Protein AF-A0A075HVD6-F1 (afdb_monomer_lite)

Foldseek 3Di:
DDLADDPQWHDPPPPSPDTDGPPPPPDPPPPPPPDPPPVPPPPPPWDKDFDADPVRDTDDIDTDDPDDPVVVVVVVVVVVD

Sequence (81 aa):
AHCMCDDGYQWDGDDHLTCISGDGQGTHDGHDNGGDAEEVYDVGHSTVTYIVDKNGQKRVAWVGSDWSPDDFLEDIRTLTG

Structure (mmCIF, N/CA/C/O backbone):
data_AF-A0A075HVD6-F1
#
_entry.id   AF-A0A075HVD6-F1
#
loop_
_atom_site.group_PDB
_atom_site.id
_atom_site.type_symbol
_atom_site.la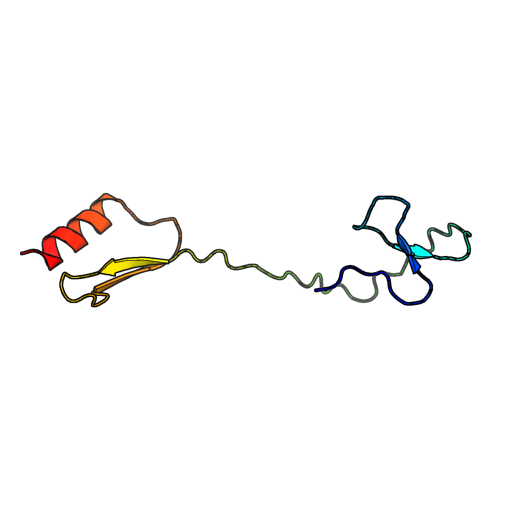bel_atom_id
_atom_site.label_alt_id
_atom_site.label_comp_id
_atom_site.label_asym_id
_atom_site.label_entity_id
_atom_site.label_seq_id
_atom_site.pdbx_PDB_ins_code
_atom_site.Cartn_x
_atom_site.Cartn_y
_atom_site.Cartn_z
_atom_site.occupancy
_atom_site.B_iso_or_equiv
_atom_site.auth_seq_id
_atom_site.auth_comp_id
_atom_site.auth_asym_id
_atom_site.auth_atom_id
_atom_site.pdbx_PDB_model_num
ATOM 1 N N . ALA A 1 1 ? 30.278 3.981 -5.881 1.00 42.34 1 ALA A N 1
ATOM 2 C CA . ALA A 1 1 ? 30.477 4.080 -7.334 1.00 42.34 1 ALA A CA 1
ATOM 3 C C . ALA A 1 1 ? 31.233 5.369 -7.594 1.00 42.34 1 ALA A C 1
ATOM 5 O O . ALA A 1 1 ? 30.758 6.419 -7.182 1.00 42.34 1 ALA A O 1
ATOM 6 N N . HIS A 1 2 ? 32.441 5.273 -8.140 1.00 46.88 2 HIS A N 1
ATOM 7 C CA . HIS A 1 2 ? 33.185 6.431 -8.617 1.00 46.88 2 HIS A CA 1
ATOM 8 C C . HIS A 1 2 ? 32.995 6.443 -10.129 1.00 46.88 2 HIS A C 1
ATOM 10 O O . HIS A 1 2 ? 33.499 5.545 -10.793 1.00 46.88 2 HIS A O 1
ATOM 16 N N . CYS A 1 3 ? 32.229 7.401 -10.655 1.00 64.38 3 CYS A N 1
ATOM 17 C CA . CYS A 1 3 ? 32.324 7.728 -12.072 1.00 64.38 3 CYS A CA 1
ATOM 18 C C . CYS A 1 3 ? 33.707 8.341 -12.246 1.00 64.38 3 CYS A C 1
ATOM 20 O O . CYS A 1 3 ? 33.929 9.458 -11.798 1.00 64.38 3 CYS A O 1
ATOM 22 N N . MET A 1 4 ? 34.649 7.571 -12.763 1.00 74.38 4 MET A N 1
ATOM 23 C CA . MET A 1 4 ? 35.931 8.044 -13.263 1.00 74.38 4 MET A CA 1
ATOM 24 C C . MET A 1 4 ? 36.178 7.261 -14.543 1.00 74.38 4 MET A C 1
ATOM 26 O O . MET A 1 4 ? 35.821 6.085 -14.611 1.00 74.38 4 MET A O 1
ATOM 30 N N . CYS A 1 5 ? 36.731 7.923 -15.550 1.00 79.38 5 CYS A N 1
ATOM 31 C CA . CYS A 1 5 ? 37.137 7.245 -16.770 1.00 79.38 5 CYS A CA 1
ATOM 32 C C . CYS A 1 5 ? 38.289 6.275 -16.485 1.00 79.38 5 CYS A C 1
ATOM 34 O O . CYS A 1 5 ? 39.093 6.512 -15.579 1.00 79.38 5 CYS A O 1
ATOM 36 N N . ASP A 1 6 ? 38.352 5.197 -17.264 1.00 79.62 6 ASP A N 1
ATOM 37 C CA . ASP A 1 6 ? 39.446 4.231 -17.198 1.00 79.62 6 ASP A CA 1
ATOM 38 C C . ASP A 1 6 ? 40.790 4.885 -17.556 1.00 79.62 6 ASP A C 1
ATOM 40 O O . ASP A 1 6 ? 40.847 5.916 -18.232 1.00 79.62 6 ASP A O 1
ATOM 44 N N . ASP A 1 7 ? 41.890 4.273 -17.114 1.00 74.19 7 ASP A N 1
ATOM 45 C CA . ASP A 1 7 ? 43.243 4.774 -17.364 1.00 74.19 7 ASP A CA 1
ATOM 46 C C . ASP A 1 7 ? 43.486 5.005 -18.867 1.00 74.19 7 ASP A C 1
ATOM 48 O O . ASP A 1 7 ? 43.420 4.085 -19.683 1.00 74.19 7 ASP A O 1
ATOM 52 N N . GLY A 1 8 ? 43.798 6.253 -19.228 1.00 72.94 8 GLY A N 1
ATOM 53 C CA . GLY A 1 8 ? 43.986 6.689 -20.618 1.00 72.94 8 GLY A CA 1
ATOM 54 C C . GLY A 1 8 ? 42.792 7.439 -21.214 1.00 72.94 8 GLY A C 1
ATOM 55 O O . GLY A 1 8 ? 42.926 8.020 -22.291 1.00 72.94 8 GLY A O 1
ATOM 56 N N . TYR A 1 9 ? 41.673 7.502 -20.494 1.00 77.75 9 TYR A N 1
ATOM 57 C CA . TYR A 1 9 ? 40.485 8.258 -20.866 1.00 77.75 9 TYR A CA 1
ATOM 58 C C . TYR A 1 9 ? 40.223 9.391 -19.866 1.00 77.75 9 TYR A C 1
ATOM 60 O O . TYR A 1 9 ? 40.491 9.276 -18.672 1.00 77.75 9 TYR A O 1
ATOM 68 N N . GLN A 1 10 ? 39.705 10.510 -20.361 1.00 79.88 10 GLN A N 1
ATOM 69 C CA . GLN A 1 10 ? 39.322 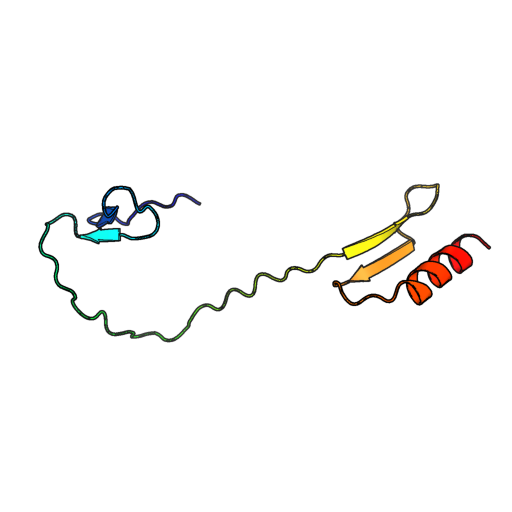11.683 -19.573 1.00 79.88 10 GLN A CA 1
ATOM 70 C C . GLN A 1 10 ? 37.885 12.091 -19.896 1.00 79.88 10 GLN A C 1
ATOM 72 O O . GLN A 1 10 ? 37.346 11.687 -20.923 1.00 79.88 10 GLN A O 1
ATOM 77 N N . TRP A 1 11 ? 37.262 12.893 -19.037 1.00 83.19 11 TRP A N 1
ATOM 78 C CA . TRP A 1 11 ? 35.940 13.445 -19.331 1.00 83.19 11 TRP A CA 1
ATOM 79 C C . TRP A 1 11 ? 35.976 14.425 -20.498 1.00 83.19 11 TRP A C 1
ATOM 81 O O . TRP A 1 11 ? 36.967 15.139 -20.692 1.00 83.19 11 TRP A O 1
ATOM 91 N N . ASP A 1 12 ? 34.871 14.482 -21.242 1.00 79.44 12 ASP A N 1
ATOM 92 C CA . ASP A 1 12 ? 34.680 15.496 -22.276 1.00 79.44 12 ASP A CA 1
ATOM 93 C C . ASP A 1 12 ? 34.268 16.829 -21.635 1.00 79.44 12 ASP A C 1
ATOM 95 O O . ASP A 1 12 ? 33.096 17.202 -21.537 1.00 79.44 12 ASP A O 1
ATOM 99 N N . GLY A 1 13 ? 35.269 17.532 -21.103 1.00 75.44 13 GLY A N 1
ATOM 100 C CA . GLY A 1 13 ? 35.070 18.782 -20.378 1.00 75.44 13 GLY A CA 1
ATOM 101 C C . GLY A 1 13 ? 34.269 18.576 -19.090 1.00 75.44 13 GLY A C 1
ATOM 102 O O . GLY A 1 13 ? 34.721 17.877 -18.185 1.00 75.44 13 GLY A O 1
ATOM 103 N N . ASP A 1 14 ? 33.104 19.221 -19.002 1.00 74.25 14 ASP A N 1
ATOM 104 C CA . ASP A 1 14 ? 32.205 19.154 -17.840 1.00 74.25 14 ASP A CA 1
ATOM 105 C C . ASP A 1 14 ? 31.180 18.001 -17.931 1.00 74.25 14 ASP A C 1
ATOM 107 O O . ASP A 1 14 ? 30.404 17.789 -16.994 1.00 74.25 14 ASP A O 1
ATOM 111 N N . ASP A 1 15 ? 31.137 17.254 -19.044 1.00 72.25 15 ASP A N 1
ATOM 112 C CA . ASP A 1 15 ? 30.255 16.093 -19.174 1.00 72.25 15 ASP A CA 1
ATOM 113 C C . ASP A 1 15 ? 30.864 14.858 -18.498 1.00 72.25 15 ASP A C 1
ATOM 115 O O . ASP A 1 15 ? 31.669 14.121 -19.064 1.00 72.25 15 ASP A O 1
ATOM 119 N N . HIS A 1 16 ? 30.445 14.606 -17.259 1.00 74.75 16 HIS A N 1
ATOM 120 C CA . HIS A 1 16 ? 30.900 13.454 -16.476 1.00 74.75 16 HIS A CA 1
ATOM 121 C C . HIS A 1 16 ? 30.200 12.135 -16.858 1.00 74.75 16 HIS A C 1
ATOM 123 O O . HIS A 1 16 ? 30.372 11.130 -16.159 1.00 74.75 16 HIS A O 1
ATOM 129 N N . LEU A 1 17 ? 29.374 12.130 -17.910 1.00 74.06 17 LEU A N 1
ATOM 130 C CA . LEU A 1 17 ? 28.706 10.933 -18.426 1.00 74.06 17 LEU A CA 1
ATOM 131 C C . LEU A 1 17 ? 29.443 10.304 -19.614 1.00 74.06 17 LEU A C 1
ATOM 133 O O . LEU A 1 17 ? 29.097 9.191 -20.008 1.00 74.06 17 LEU A O 1
ATOM 137 N N . THR A 1 18 ? 30.451 10.978 -20.173 1.00 69.12 18 THR A N 1
ATOM 138 C CA . THR A 1 18 ? 31.197 10.512 -21.347 1.00 69.12 18 THR A CA 1
ATOM 139 C C . THR A 1 18 ? 32.707 10.536 -21.103 1.00 69.12 18 THR A C 1
ATOM 141 O O . THR A 1 18 ? 33.232 11.360 -20.355 1.00 69.12 18 THR A O 1
ATOM 144 N N . CYS A 1 19 ? 33.418 9.584 -21.712 1.00 80.38 19 CYS A N 1
ATOM 145 C CA . CYS A 1 19 ? 34.870 9.444 -21.611 1.00 80.38 19 CYS A CA 1
ATOM 146 C C . CYS A 1 19 ? 35.490 9.476 -23.010 1.00 80.38 19 CYS A C 1
ATOM 148 O O . CYS A 1 19 ? 35.051 8.749 -23.900 1.00 80.38 19 CYS A O 1
ATOM 150 N N . ILE A 1 20 ? 36.521 10.298 -23.192 1.00 79.50 20 ILE A N 1
ATOM 151 C CA . ILE A 1 20 ? 37.272 10.479 -24.439 1.00 79.50 20 ILE A CA 1
ATOM 152 C C . ILE A 1 20 ? 38.740 10.103 -24.240 1.00 79.50 20 ILE A C 1
ATOM 154 O O . ILE A 1 20 ? 39.286 10.261 -23.147 1.00 79.50 20 ILE A O 1
ATOM 158 N N . SER A 1 21 ? 39.397 9.611 -25.288 1.00 78.94 21 SER A N 1
ATOM 159 C CA . SER A 1 21 ? 40.816 9.250 -25.222 1.00 78.94 21 SER A CA 1
ATOM 160 C C . SER A 1 21 ? 41.682 10.481 -24.921 1.00 78.94 21 SER A C 1
ATOM 162 O O . SER A 1 21 ? 41.503 11.559 -25.497 1.00 78.94 21 SER A O 1
ATOM 164 N N . GLY A 1 22 ? 42.626 10.334 -23.989 1.00 66.94 22 GLY A N 1
ATOM 165 C CA . GLY A 1 22 ? 43.472 11.421 -23.487 1.00 66.94 22 GLY A CA 1
ATOM 166 C C . GLY A 1 22 ? 44.425 12.040 -24.519 1.00 66.94 22 GLY A C 1
ATOM 167 O O . GLY A 1 22 ? 44.970 13.119 -24.290 1.00 66.94 22 GLY A O 1
ATOM 168 N N . ASP A 1 23 ? 44.628 11.377 -25.654 1.00 64.50 23 ASP A N 1
ATOM 169 C CA . ASP A 1 23 ? 45.579 11.711 -26.714 1.00 64.50 23 ASP A CA 1
ATOM 170 C C . ASP A 1 23 ? 44.985 12.536 -27.870 1.00 64.50 23 ASP A C 1
ATOM 172 O O . ASP A 1 23 ? 45.669 12.807 -28.856 1.00 64.50 23 ASP A O 1
ATOM 176 N N . GLY A 1 24 ? 43.750 13.034 -27.731 1.00 54.72 24 GLY A N 1
ATOM 177 C CA . GLY A 1 24 ? 43.202 14.095 -28.589 1.00 54.72 24 GLY A CA 1
ATOM 178 C C . GLY A 1 24 ? 43.022 13.713 -30.062 1.00 54.72 24 GLY A C 1
ATOM 179 O O . GLY A 1 24 ? 42.729 14.576 -30.893 1.00 54.72 24 GLY A O 1
ATOM 180 N N . GLN A 1 25 ? 43.166 12.434 -30.401 1.00 49.56 25 GLN A N 1
ATOM 181 C CA . GLN A 1 25 ? 42.844 11.913 -31.715 1.00 49.56 25 GLN A CA 1
ATOM 182 C C . GLN A 1 25 ? 41.434 11.336 -31.639 1.00 49.56 25 GLN A C 1
ATOM 184 O O . GLN A 1 25 ? 41.231 10.177 -31.304 1.00 49.56 25 GLN A O 1
ATOM 189 N N . GLY A 1 26 ? 40.446 12.193 -31.907 1.00 56.41 26 GLY A N 1
ATOM 190 C CA . GLY A 1 26 ? 39.061 11.779 -32.086 1.00 56.41 26 GLY A CA 1
ATOM 191 C C . GLY A 1 26 ? 38.955 10.842 -33.282 1.00 56.41 26 GLY A C 1
ATOM 192 O O . GLY A 1 26 ? 38.701 11.279 -34.404 1.00 56.41 26 GLY A O 1
ATOM 193 N N . THR A 1 27 ? 39.163 9.555 -33.049 1.00 45.22 27 THR A N 1
ATOM 194 C CA . THR A 1 27 ? 38.669 8.511 -33.921 1.00 45.22 27 THR A CA 1
ATOM 195 C C . THR A 1 27 ? 37.384 8.005 -33.285 1.00 45.22 27 THR A C 1
ATOM 197 O O . THR A 1 27 ? 37.365 7.379 -32.230 1.00 45.22 27 THR A O 1
ATOM 200 N N . HIS A 1 28 ? 36.262 8.312 -33.936 1.00 51.47 28 HIS A N 1
ATOM 201 C CA . HIS A 1 28 ? 35.098 7.435 -33.897 1.00 51.47 28 HIS A CA 1
ATOM 202 C C . HIS A 1 28 ? 35.526 6.100 -34.527 1.00 51.47 28 HIS A C 1
ATOM 204 O O . HIS A 1 28 ? 35.150 5.783 -35.653 1.00 51.47 28 HIS A O 1
ATOM 210 N N . ASP A 1 29 ? 36.383 5.350 -33.843 1.00 41.75 29 ASP A N 1
ATOM 211 C CA . ASP A 1 29 ? 36.630 3.967 -34.185 1.00 41.75 29 ASP A CA 1
ATOM 212 C C . ASP A 1 29 ? 35.445 3.214 -33.617 1.00 41.75 29 ASP A C 1
ATOM 214 O O . ASP A 1 29 ? 35.253 3.123 -32.404 1.00 41.75 29 ASP A O 1
ATOM 218 N N . GLY A 1 30 ? 34.585 2.777 -34.538 1.00 46.66 30 GLY A N 1
ATOM 219 C CA . GLY A 1 30 ? 33.485 1.884 -34.250 1.00 46.66 30 GLY A CA 1
ATOM 220 C C . GLY A 1 30 ? 34.024 0.710 -33.456 1.00 46.66 30 GLY A C 1
ATOM 221 O O . GLY A 1 30 ? 34.637 -0.198 -34.011 1.00 46.66 30 GLY A O 1
ATOM 222 N N . HIS A 1 31 ? 33.803 0.757 -32.147 1.00 43.84 31 HIS A N 1
ATOM 223 C CA . HIS A 1 31 ? 33.899 -0.415 -31.317 1.00 43.84 31 HIS A CA 1
ATOM 224 C C . HIS A 1 31 ? 32.806 -1.342 -31.838 1.00 43.84 31 HIS A C 1
ATOM 226 O O . HIS A 1 31 ? 31.610 -1.092 -31.649 1.00 43.84 31 HIS A O 1
ATOM 232 N N . ASP A 1 32 ? 33.234 -2.356 -32.591 1.00 43.41 32 ASP A N 1
ATOM 233 C CA . ASP A 1 32 ? 32.445 -3.545 -32.854 1.00 43.41 32 ASP A CA 1
ATOM 234 C C . ASP A 1 32 ? 31.734 -3.896 -31.545 1.00 43.41 32 ASP A C 1
ATOM 236 O O . ASP A 1 32 ? 32.373 -4.170 -30.523 1.00 43.41 32 ASP A O 1
ATOM 240 N N . ASN A 1 33 ? 30.402 -3.812 -31.579 1.00 46.34 33 ASN A N 1
ATOM 241 C CA . ASN A 1 33 ? 29.490 -4.268 -30.538 1.00 46.34 33 ASN A CA 1
ATOM 242 C C . ASN A 1 33 ? 29.574 -5.805 -30.494 1.00 46.34 33 ASN A C 1
ATOM 244 O O . ASN A 1 33 ? 28.661 -6.528 -30.868 1.00 46.34 33 ASN A O 1
ATOM 248 N N . GLY A 1 34 ? 30.747 -6.324 -30.140 1.00 44.75 34 GLY A N 1
ATOM 249 C CA . GLY A 1 34 ? 31.031 -7.737 -29.975 1.00 44.75 34 GLY A CA 1
ATOM 250 C C . GLY A 1 34 ? 30.639 -8.163 -28.573 1.00 44.75 34 GLY A C 1
ATOM 251 O O . GLY A 1 34 ? 31.508 -8.408 -27.742 1.00 44.75 34 GLY A O 1
ATOM 252 N N . GLY A 1 35 ? 29.333 -8.223 -28.322 1.00 40.81 35 GLY A N 1
ATOM 253 C CA . GLY A 1 35 ? 28.780 -8.664 -27.050 1.00 40.81 35 GLY A CA 1
ATOM 254 C C . GLY A 1 35 ? 27.488 -7.947 -26.712 1.00 40.81 35 GLY A C 1
ATOM 255 O O . GLY A 1 35 ? 27.440 -7.242 -25.711 1.00 40.81 35 GLY A O 1
ATOM 256 N N . ASP A 1 36 ? 26.457 -8.148 -27.534 1.00 46.88 36 ASP A N 1
ATOM 257 C CA . ASP A 1 36 ? 25.055 -7.873 -27.218 1.00 46.88 36 ASP A CA 1
ATOM 258 C C . ASP A 1 36 ? 24.608 -8.690 -25.993 1.00 46.88 36 ASP A C 1
ATOM 260 O O . ASP A 1 36 ? 23.867 -9.668 -26.069 1.00 46.88 36 ASP A O 1
ATOM 264 N N . ALA A 1 37 ? 25.088 -8.306 -24.827 1.00 52.16 37 ALA A N 1
ATOM 265 C CA . ALA A 1 37 ? 24.294 -8.360 -23.631 1.00 52.16 37 ALA A CA 1
ATOM 266 C C . ALA A 1 37 ? 24.201 -6.904 -23.213 1.00 52.16 37 ALA A C 1
ATOM 268 O O . ALA A 1 37 ? 25.031 -6.416 -22.451 1.00 52.16 37 ALA A O 1
ATOM 269 N N . GLU A 1 38 ? 23.212 -6.189 -23.756 1.00 56.12 38 GLU A N 1
ATOM 270 C CA . GLU A 1 38 ? 22.647 -5.085 -22.997 1.00 56.12 38 GLU A CA 1
ATOM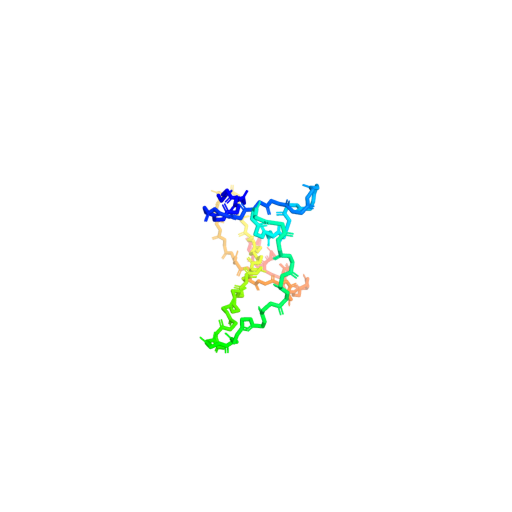 271 C C . GLU A 1 38 ? 22.307 -5.696 -21.641 1.00 56.12 38 GLU A C 1
ATOM 273 O O . GLU A 1 38 ? 21.371 -6.489 -21.517 1.00 56.12 38 GLU A O 1
ATOM 278 N N . GLU A 1 39 ? 23.167 -5.471 -20.651 1.00 55.97 39 GLU A N 1
ATOM 279 C CA . GLU A 1 39 ? 22.898 -5.863 -19.285 1.00 55.97 39 GLU A CA 1
ATOM 280 C C . GLU A 1 39 ? 21.742 -4.966 -18.853 1.00 55.97 39 GLU A C 1
ATOM 282 O O . GLU A 1 39 ? 21.918 -3.866 -18.334 1.00 55.97 39 GLU A O 1
ATOM 287 N N . VAL A 1 40 ? 20.527 -5.405 -19.185 1.00 60.19 40 VAL A N 1
ATOM 288 C CA . VAL A 1 40 ? 19.283 -4.788 -18.758 1.00 60.19 40 VAL A CA 1
ATOM 289 C C . VAL A 1 40 ? 19.199 -5.061 -17.268 1.00 60.19 40 VAL A C 1
ATOM 291 O O . VAL A 1 40 ? 18.640 -6.057 -16.809 1.00 60.19 40 VAL A O 1
ATOM 294 N N . TYR A 1 41 ? 19.834 -4.190 -16.495 1.00 57.62 41 TYR A N 1
ATOM 295 C CA . TYR A 1 41 ? 19.620 -4.117 -15.068 1.00 57.62 41 TYR A CA 1
ATOM 296 C C . TYR A 1 41 ? 18.212 -3.574 -14.860 1.00 57.62 41 TYR A C 1
ATOM 298 O O . TYR A 1 41 ? 17.981 -2.367 -14.870 1.00 57.62 41 TYR A O 1
ATOM 306 N N . ASP A 1 42 ? 17.256 -4.480 -14.698 1.00 59.09 42 ASP A N 1
ATOM 307 C CA . ASP A 1 42 ? 15.912 -4.107 -14.296 1.00 59.09 42 ASP A CA 1
ATOM 308 C C . ASP A 1 42 ? 15.975 -3.683 -12.821 1.00 59.09 42 ASP A C 1
ATOM 310 O O . ASP A 1 42 ? 16.077 -4.506 -11.903 1.00 59.09 42 ASP A O 1
ATOM 314 N N . VAL A 1 43 ? 16.019 -2.372 -12.573 1.00 60.62 43 VAL A N 1
ATOM 315 C CA . VAL A 1 43 ? 15.922 -1.836 -11.215 1.00 60.62 43 VAL A CA 1
ATOM 316 C C . VAL A 1 43 ? 14.470 -2.000 -10.792 1.00 60.62 43 VAL A C 1
ATOM 318 O O . VAL A 1 43 ? 13.623 -1.149 -11.054 1.00 60.62 43 VAL A O 1
ATOM 321 N N . GLY A 1 44 ? 14.171 -3.123 -10.142 1.00 61.28 44 GLY A N 1
ATOM 322 C CA . GLY A 1 44 ? 12.845 -3.401 -9.611 1.00 61.28 44 GLY A CA 1
ATOM 323 C C . GLY A 1 44 ? 12.445 -2.342 -8.584 1.00 61.28 44 GLY A C 1
ATOM 324 O O . GLY A 1 44 ? 12.790 -2.447 -7.408 1.00 61.28 44 GLY A O 1
ATOM 325 N N . HIS A 1 45 ? 11.686 -1.330 -9.007 1.00 61.53 45 HIS A N 1
ATOM 326 C CA . HIS A 1 45 ? 11.021 -0.372 -8.124 1.00 61.53 45 HIS A CA 1
ATOM 327 C C . HIS A 1 45 ? 9.846 -1.051 -7.399 1.00 61.53 45 HIS A C 1
ATOM 329 O O . HIS A 1 45 ? 8.688 -0.657 -7.533 1.00 61.53 45 HIS A O 1
ATOM 335 N N . SER A 1 46 ? 10.118 -2.108 -6.628 1.00 72.88 46 SER A N 1
ATOM 336 C CA . SER A 1 46 ? 9.093 -2.747 -5.812 1.00 72.88 46 SER A CA 1
ATOM 337 C C . SER A 1 46 ? 8.866 -1.899 -4.563 1.00 72.88 46 SER A C 1
ATOM 339 O O . SER A 1 46 ? 9.583 -2.011 -3.566 1.00 72.88 46 SER A O 1
ATOM 341 N N . THR A 1 47 ? 7.869 -1.023 -4.616 1.00 86.00 47 THR A N 1
ATOM 342 C CA . THR A 1 47 ? 7.359 -0.369 -3.408 1.00 86.00 47 THR A CA 1
ATOM 343 C C . THR A 1 47 ? 6.554 -1.387 -2.609 1.00 86.00 47 THR A C 1
ATOM 345 O O . THR A 1 47 ? 5.780 -2.149 -3.185 1.00 86.00 47 THR A O 1
ATOM 348 N N . VAL A 1 48 ? 6.745 -1.423 -1.290 1.00 92.25 48 VAL A N 1
ATOM 349 C CA . VAL A 1 48 ? 5.960 -2.284 -0.397 1.00 92.25 48 VAL A CA 1
ATOM 350 C C . VAL A 1 48 ? 5.243 -1.425 0.636 1.00 92.25 48 VAL A C 1
ATOM 352 O O . VAL A 1 48 ? 5.886 -0.691 1.388 1.00 92.25 48 VAL A O 1
ATOM 355 N N . THR A 1 49 ? 3.921 -1.555 0.702 1.00 94.00 49 THR A N 1
ATOM 356 C CA . THR A 1 49 ? 3.071 -0.895 1.699 1.00 94.00 49 THR A CA 1
ATOM 357 C C . THR A 1 49 ? 2.692 -1.892 2.789 1.00 94.00 49 THR A C 1
ATOM 359 O O . THR A 1 49 ? 2.179 -2.969 2.500 1.00 94.00 49 THR A O 1
ATOM 362 N N . TYR A 1 50 ? 2.919 -1.543 4.057 1.00 96.00 50 TYR A N 1
ATOM 363 C CA . TYR A 1 50 ? 2.580 -2.404 5.194 1.00 96.00 50 TYR A CA 1
ATOM 364 C C . TYR A 1 50 ? 1.416 -1.843 6.008 1.00 96.00 50 TYR A C 1
ATOM 366 O O . TYR A 1 50 ? 1.381 -0.648 6.298 1.00 96.00 50 TYR A O 1
ATOM 374 N N . ILE A 1 51 ? 0.535 -2.730 6.477 1.00 96.56 51 ILE A N 1
ATOM 375 C CA . ILE A 1 51 ? -0.398 -2.429 7.570 1.00 96.56 51 ILE A CA 1
ATOM 376 C C . ILE A 1 51 ? 0.226 -2.939 8.870 1.00 96.56 51 ILE A C 1
ATOM 378 O O . ILE A 1 51 ? 0.567 -4.120 8.985 1.00 96.56 51 ILE A O 1
ATOM 382 N N . VAL A 1 52 ? 0.398 -2.045 9.844 1.00 96.69 52 VAL A N 1
ATOM 383 C CA . VAL A 1 52 ? 1.064 -2.320 11.125 1.00 96.69 52 VAL A CA 1
ATOM 384 C C . VAL A 1 52 ? 0.073 -2.117 12.267 1.00 96.69 52 VAL A C 1
ATOM 386 O O . VAL A 1 52 ? -0.650 -1.123 12.291 1.00 96.69 52 VAL A O 1
ATOM 389 N N . ASP A 1 53 ? 0.023 -3.063 13.204 1.00 93.31 53 ASP A N 1
ATOM 390 C CA . ASP A 1 53 ? -0.861 -2.975 14.366 1.00 93.31 53 ASP A CA 1
ATOM 391 C C . ASP A 1 53 ? -0.316 -2.055 15.477 1.00 93.31 53 ASP A C 1
ATOM 393 O O . ASP A 1 53 ? 0.793 -1.520 15.413 1.00 93.31 53 ASP A O 1
ATOM 397 N N . LYS A 1 54 ? -1.104 -1.890 16.547 1.00 92.44 54 LYS A N 1
ATOM 398 C CA . LYS A 1 54 ? -0.746 -1.048 17.703 1.00 92.44 54 LYS A CA 1
ATOM 399 C C . LYS A 1 54 ? 0.476 -1.550 18.483 1.00 92.44 54 LYS A C 1
ATOM 401 O O . LYS A 1 54 ? 1.072 -0.773 19.220 1.00 92.44 54 LYS A O 1
ATOM 406 N N . ASN A 1 55 ? 0.842 -2.821 18.328 1.00 95.06 55 ASN A N 1
ATOM 407 C CA . ASN A 1 55 ? 2.020 -3.429 18.945 1.00 95.06 55 ASN A CA 1
ATOM 408 C C . ASN A 1 55 ? 3.254 -3.343 18.028 1.00 95.06 55 ASN A C 1
ATOM 410 O O . ASN A 1 55 ? 4.302 -3.894 18.364 1.00 95.06 55 ASN A O 1
ATOM 414 N N . GLY A 1 56 ? 3.141 -2.686 16.868 1.00 93.81 56 GLY A N 1
ATOM 415 C CA . GLY A 1 56 ? 4.215 -2.566 15.886 1.00 93.81 56 GLY A CA 1
ATOM 416 C C . GLY A 1 56 ? 4.401 -3.808 15.008 1.00 93.81 56 GLY A C 1
ATOM 417 O O . GLY A 1 56 ? 5.408 -3.904 14.306 1.00 93.81 56 GLY A O 1
ATOM 418 N N . GLN A 1 57 ? 3.469 -4.767 15.022 1.00 95.81 57 GLN A N 1
ATOM 419 C CA . GLN A 1 57 ? 3.572 -5.975 14.202 1.00 95.81 57 GLN A CA 1
ATOM 420 C C . GLN A 1 57 ? 2.983 -5.734 12.813 1.00 95.81 57 GLN A C 1
ATOM 422 O O . GLN A 1 57 ? 1.852 -5.269 12.664 1.00 95.81 57 GLN A O 1
ATOM 427 N N . LYS A 1 58 ? 3.749 -6.089 11.779 1.00 95.81 58 LYS A N 1
ATOM 428 C CA . LYS A 1 58 ? 3.291 -6.080 10.384 1.00 95.81 58 LYS A CA 1
ATOM 429 C C . LYS A 1 58 ? 2.231 -7.169 10.212 1.00 95.81 58 LYS A C 1
ATOM 431 O O . LYS A 1 58 ? 2.504 -8.333 10.493 1.00 95.81 58 LYS A O 1
ATOM 436 N N . ARG A 1 59 ? 1.033 -6.791 9.770 1.00 96.44 59 ARG A N 1
ATOM 437 C CA . ARG A 1 59 ? -0.115 -7.695 9.594 1.00 96.44 59 ARG A CA 1
ATOM 438 C C . ARG A 1 59 ? -0.322 -8.076 8.133 1.00 96.44 59 ARG A C 1
ATOM 440 O O . ARG A 1 59 ? -0.600 -9.234 7.848 1.00 96.44 59 ARG A O 1
ATOM 447 N N . VAL A 1 60 ? -0.152 -7.110 7.231 1.00 96.62 60 VAL A N 1
ATOM 448 C CA . VAL A 1 60 ? -0.337 -7.263 5.779 1.00 96.62 60 VAL A CA 1
ATOM 449 C C . VAL A 1 60 ? 0.784 -6.529 5.045 1.00 96.62 60 VAL A C 1
ATOM 451 O O . VAL A 1 60 ? 1.284 -5.512 5.539 1.00 96.62 60 VAL A O 1
ATOM 454 N N . ALA A 1 61 ? 1.178 -7.051 3.883 1.00 95.38 61 ALA A N 1
ATOM 455 C CA . ALA A 1 61 ? 2.151 -6.450 2.979 1.00 95.38 61 ALA A CA 1
ATOM 456 C C . ALA A 1 61 ? 1.594 -6.427 1.549 1.00 95.38 61 ALA A C 1
ATOM 458 O O . ALA A 1 61 ? 1.311 -7.476 0.975 1.00 95.38 61 ALA A O 1
ATOM 459 N N . TRP A 1 62 ? 1.476 -5.231 0.984 1.00 94.81 62 TRP A N 1
ATOM 460 C CA . TRP A 1 62 ? 1.092 -4.982 -0.400 1.00 94.81 62 TRP A CA 1
ATOM 461 C C . TRP A 1 62 ? 2.346 -4.702 -1.220 1.00 94.81 62 TRP A C 1
ATOM 463 O O . TRP A 1 62 ? 3.132 -3.832 -0.850 1.00 94.81 62 TRP A O 1
ATOM 473 N N . VAL A 1 63 ? 2.550 -5.447 -2.306 1.00 91.06 63 VAL A N 1
ATOM 474 C CA . VAL A 1 63 ? 3.732 -5.328 -3.173 1.00 91.06 63 VAL A CA 1
ATOM 475 C C . VAL A 1 63 ? 3.344 -4.639 -4.475 1.00 91.06 63 VAL A C 1
ATOM 477 O O . VAL A 1 63 ? 2.341 -4.995 -5.088 1.00 91.06 63 VAL A O 1
ATOM 480 N N . GLY A 1 64 ? 4.170 -3.694 -4.916 1.00 87.00 64 GLY A N 1
ATOM 481 C CA . GLY A 1 64 ? 3.941 -2.918 -6.130 1.00 87.00 64 GLY A CA 1
ATOM 482 C C . GLY A 1 64 ? 3.065 -1.687 -5.897 1.00 87.00 64 GLY A C 1
ATOM 483 O O . GLY A 1 64 ? 2.706 -1.345 -4.768 1.00 87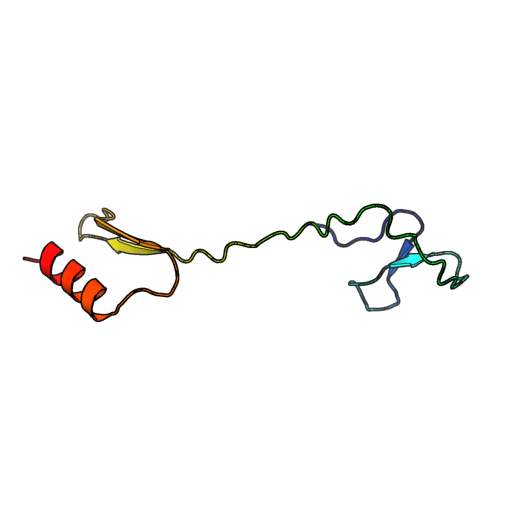.00 64 GLY A O 1
ATOM 484 N N . SER A 1 65 ? 2.758 -0.987 -6.986 1.00 84.06 65 SER A N 1
ATOM 485 C CA . SER A 1 65 ? 1.957 0.244 -6.985 1.00 84.06 65 SER A CA 1
ATOM 486 C C . SER A 1 65 ? 0.473 0.025 -7.277 1.00 84.06 65 SER A C 1
ATOM 488 O O . SER A 1 65 ? -0.324 0.912 -6.996 1.00 84.06 65 SER A O 1
ATOM 490 N N . ASP A 1 66 ? 0.097 -1.137 -7.811 1.00 87.25 66 ASP A N 1
ATOM 491 C CA . ASP A 1 66 ? -1.220 -1.358 -8.428 1.00 87.25 66 ASP A CA 1
ATOM 492 C C . ASP A 1 66 ? -2.273 -1.889 -7.436 1.00 87.25 66 ASP A C 1
ATOM 494 O O . ASP A 1 66 ? -3.155 -2.667 -7.796 1.00 87.25 66 ASP A O 1
ATOM 498 N N . TRP A 1 67 ? -2.176 -1.500 -6.161 1.00 92.19 67 TRP A N 1
ATOM 499 C CA . TR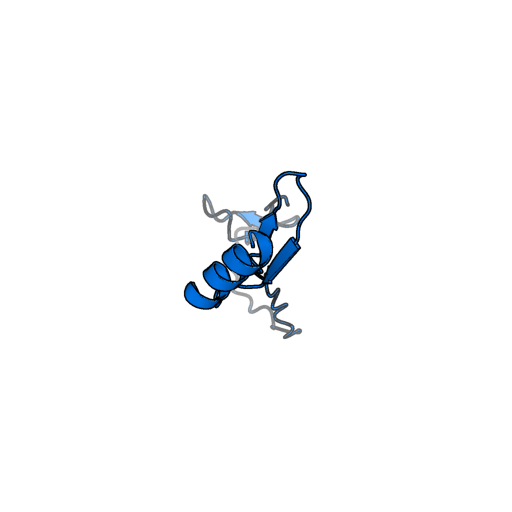P A 1 67 ? -3.115 -1.929 -5.124 1.00 92.19 67 TRP A CA 1
ATOM 500 C C . TRP A 1 67 ? -4.407 -1.103 -5.139 1.00 92.19 67 TRP A C 1
ATOM 502 O O . TRP A 1 67 ? -4.407 0.100 -5.403 1.00 92.19 67 TRP A O 1
ATOM 512 N N . SER A 1 68 ? -5.525 -1.761 -4.831 1.00 94.69 68 SER A N 1
ATOM 513 C CA . SER A 1 68 ? -6.844 -1.132 -4.749 1.00 94.69 68 SER A CA 1
ATOM 514 C C . SER A 1 68 ? -7.029 -0.430 -3.399 1.00 94.69 68 SER A C 1
ATOM 516 O O . SER A 1 68 ? -6.861 -1.071 -2.356 1.00 94.69 68 SER A O 1
ATOM 518 N N . PRO A 1 69 ? -7.422 0.858 -3.373 1.00 94.81 69 PRO A N 1
ATOM 519 C CA . PRO A 1 69 ? -7.746 1.543 -2.127 1.00 94.81 69 PRO A CA 1
ATOM 520 C C . PRO A 1 69 ? -8.896 0.903 -1.352 1.00 94.81 69 PRO A C 1
ATOM 522 O O . PRO A 1 69 ? -8.866 0.910 -0.123 1.00 94.81 69 PRO A O 1
ATOM 525 N N . ASP A 1 70 ? -9.885 0.341 -2.046 1.00 97.62 70 ASP A N 1
ATOM 526 C CA . ASP A 1 70 ? -11.030 -0.301 -1.400 1.00 97.62 70 ASP A CA 1
ATOM 527 C C . ASP A 1 70 ? -10.600 -1.584 -0.675 1.00 97.62 70 ASP A C 1
ATOM 529 O O . ASP A 1 70 ? -10.906 -1.748 0.506 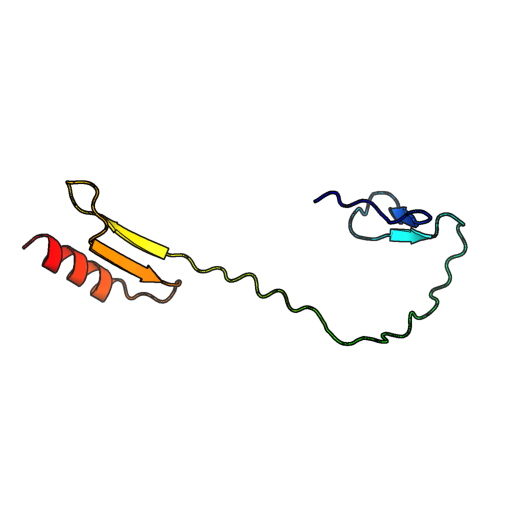1.00 97.62 70 ASP A O 1
ATOM 533 N N . ASP A 1 71 ? -9.800 -2.432 -1.329 1.00 96.88 71 ASP A N 1
ATOM 534 C CA . ASP A 1 71 ? -9.286 -3.669 -0.722 1.00 96.88 71 ASP A CA 1
ATOM 535 C C . ASP A 1 71 ? -8.356 -3.359 0.461 1.00 96.88 71 ASP A C 1
ATOM 537 O O . ASP A 1 71 ? -8.427 -3.994 1.513 1.00 96.88 71 ASP A O 1
ATOM 541 N N . PHE A 1 72 ? -7.533 -2.313 0.335 1.00 95.38 72 PHE A N 1
ATOM 542 C CA . PHE A 1 72 ? -6.677 -1.844 1.422 1.00 95.38 72 PHE A CA 1
ATOM 543 C C . PHE A 1 72 ? -7.485 -1.379 2.648 1.00 95.38 72 PHE A C 1
ATOM 545 O O . PHE A 1 72 ? -7.106 -1.639 3.793 1.00 95.38 72 PHE A O 1
ATOM 552 N N . LEU A 1 73 ? -8.610 -0.689 2.436 1.00 95.94 73 LEU A N 1
ATOM 553 C CA . LEU A 1 73 ? -9.496 -0.267 3.523 1.00 95.94 73 LEU A CA 1
ATOM 554 C C . LEU A 1 73 ? -10.215 -1.454 4.177 1.00 95.94 73 LEU A C 1
ATOM 556 O O . LEU A 1 73 ? -10.402 -1.443 5.398 1.00 95.94 73 LEU A O 1
ATOM 560 N N . GLU A 1 74 ? -10.596 -2.472 3.406 1.00 96.75 74 GLU A N 1
ATOM 561 C CA . GLU A 1 74 ? -11.184 -3.707 3.938 1.00 96.75 74 GLU A CA 1
ATOM 562 C C . GLU A 1 74 ? -10.199 -4.482 4.822 1.00 96.75 74 GLU A C 1
ATOM 564 O O . GLU A 1 74 ? -10.582 -4.950 5.900 1.00 96.75 74 GLU A O 1
ATOM 569 N N . ASP A 1 75 ? -8.916 -4.531 4.456 1.00 95.81 75 ASP A N 1
ATOM 570 C CA . ASP A 1 75 ? -7.875 -5.107 5.315 1.00 95.81 75 ASP A CA 1
ATOM 571 C C . ASP A 1 75 ? -7.780 -4.370 6.659 1.00 95.81 75 ASP A C 1
ATOM 573 O O . ASP A 1 75 ? -7.712 -4.996 7.720 1.00 95.81 75 ASP A O 1
ATOM 577 N N . ILE A 1 76 ? -7.825 -3.031 6.648 1.00 95.06 76 ILE A N 1
ATOM 578 C CA . ILE A 1 76 ? -7.803 -2.231 7.884 1.00 95.06 76 ILE A CA 1
ATOM 579 C C . ILE A 1 76 ? -9.006 -2.571 8.768 1.00 95.06 76 ILE A C 1
ATOM 581 O O . ILE A 1 76 ? -8.840 -2.777 9.974 1.00 95.06 76 ILE A O 1
ATOM 585 N N . ARG A 1 77 ? -10.210 -2.636 8.187 1.00 94.94 77 ARG A N 1
ATOM 586 C CA . ARG A 1 77 ? -11.449 -2.969 8.910 1.00 94.94 77 ARG A CA 1
ATOM 587 C C . ARG A 1 77 ? -11.373 -4.369 9.512 1.00 94.94 77 ARG A C 1
ATOM 589 O O . ARG A 1 77 ? -11.662 -4.538 10.692 1.00 94.94 77 ARG A O 1
ATOM 596 N N . THR A 1 78 ? -10.896 -5.340 8.740 1.00 94.00 78 THR A N 1
ATOM 597 C CA . THR A 1 78 ? -10.717 -6.732 9.180 1.00 94.00 78 THR A CA 1
ATOM 598 C C . THR A 1 78 ? -9.738 -6.850 10.348 1.00 94.00 78 THR A C 1
ATOM 600 O O . THR A 1 78 ? -9.915 -7.688 11.226 1.00 94.00 78 THR A O 1
ATOM 603 N N . LEU A 1 79 ? -8.712 -5.998 10.392 1.00 90.62 79 LEU A N 1
ATOM 604 C CA . LEU A 1 79 ? -7.711 -5.991 11.461 1.00 90.62 79 LEU A CA 1
ATOM 605 C C . LEU A 1 79 ? -8.118 -5.178 12.699 1.00 90.62 79 LEU A C 1
ATOM 607 O O . LEU A 1 79 ? -7.418 -5.235 13.713 1.00 90.62 79 LEU A O 1
ATOM 611 N N . THR A 1 80 ? -9.195 -4.393 12.617 1.00 84.25 80 THR A N 1
ATOM 612 C CA . THR A 1 80 ? -9.688 -3.547 13.719 1.00 84.25 80 THR A CA 1
ATOM 613 C C . THR A 1 80 ? -11.023 -3.997 14.311 1.00 84.25 80 THR A C 1
ATOM 615 O O . THR A 1 80 ? -11.391 -3.471 15.365 1.00 84.25 80 THR A O 1
ATOM 618 N N . GLY A 1 81 ? -11.717 -4.944 13.671 1.00 64.69 81 GLY A N 1
ATOM 619 C CA . GLY A 1 81 ? -12.887 -5.647 14.217 1.00 64.69 81 GLY A CA 1
ATOM 620 C C . GLY A 1 81 ? -12.518 -6.710 15.243 1.00 64.69 81 GLY A C 1
ATOM 621 O O . GLY A 1 81 ? -13.311 -6.871 16.196 1.00 64.69 81 GLY A O 1
#

pLDDT: mean 75.53, std 18.47, range [40.81, 97.62]

Radius of gyration: 25.2 Å; chains: 1; bounding box: 58×28×53 Å

Organism: NCBI:txid1456530

Secondary structure (DSSP, 8-state):
----PPTTEEEETTEEEEEEETT------------------------EEEEE-TTS-EEEEEESS---HHHHHHHHHHHH-

InterPro domains:
  IPR036249 Thioredoxin-like superfamily [SSF52833] (30-79)